Protein AF-A0A4Q6C643-F1 (afdb_monomer)

Mean predicted aligned error: 6.5 Å

Solvent-accessible surface area (backbone atoms only — not comparable to full-atom values): 5332 Å² total; per-residue (Å²): 132,83,90,78,69,50,71,67,56,54,50,51,52,55,60,70,71,44,42,69,67,18,48,52,30,50,52,48,29,52,51,48,46,53,53,54,50,50,49,55,52,41,53,49,27,57,72,74,72,44,62,45,74,64,55,69,73,36,76,89,68,67,61,71,91,74,58,50,74,66,55,50,51,50,53,50,49,48,50,52,52,34,50,51,36,47,53,52,21,68,70,50,102

Radius of gyration: 17.49 Å; Cα contacts (8 Å, |Δi|>4): 53; chains: 1; bounding box: 48×22×38 Å

Foldseek 3Di:
DDPPDDPVNVVVVVLVPADPLLNVLVVVLVVLLVPQVLVLQQVVCVVVVHDSVVVVVDPVNRPPVSDDPVSVVSVVVSVVVSVVSNVVSVVRD

Secondary structure (DSSP, 8-state):
--TT--HHHHHHHHHHTS-HHHHHHHHHHHHHHHHHHHHHHHHHHHHTT--HHHHHH-GGG--GGG--HHHHHHHHHHHHHHHHHHHHHHH--

Sequence (93 aa):
MDITRSPIQAFVELFAAMPNIQFWLVVLFLAFSAIAGNAVFALHYRRVGKPVVRSMLDLTSFPIAQFNRREWLLIGAVFAISMFIGVLAGKAG

pLDDT: mean 87.7, std 10.02, range [52.5, 97.69]

Structure (mmCIF, N/CA/C/O backbone):
data_AF-A0A4Q6C643-F1
#
_entry.id   AF-A0A4Q6C643-F1
#
loop_
_atom_site.group_PDB
_atom_site.id
_atom_site.type_symbol
_atom_site.label_atom_id
_atom_site.label_alt_id
_atom_site.label_comp_id
_atom_site.label_asym_id
_atom_site.label_entity_id
_atom_site.label_seq_id
_atom_site.pdbx_PDB_ins_code
_atom_site.Cartn_x
_atom_site.Cartn_y
_atom_site.Cartn_z
_atom_site.occupancy
_atom_site.B_iso_or_equiv
_atom_site.auth_seq_id
_atom_site.auth_comp_id
_atom_site.auth_asym_id
_atom_site.auth_atom_id
_atom_site.pdbx_PDB_model_num
ATOM 1 N N . MET A 1 1 ? 32.068 -2.190 -9.267 1.00 52.50 1 MET A N 1
ATOM 2 C CA . MET A 1 1 ? 30.828 -1.638 -8.683 1.00 52.50 1 MET A CA 1
ATOM 3 C C . MET A 1 1 ? 31.188 -0.247 -8.195 1.00 52.50 1 MET A C 1
ATOM 5 O O . MET A 1 1 ? 31.981 -0.153 -7.269 1.00 52.50 1 MET A O 1
ATOM 9 N N . ASP A 1 2 ? 30.754 0.803 -8.892 1.00 54.88 2 ASP A N 1
ATOM 10 C CA . ASP A 1 2 ? 31.073 2.189 -8.518 1.00 54.88 2 ASP A CA 1
ATOM 11 C C . ASP A 1 2 ? 30.305 2.568 -7.249 1.00 54.88 2 ASP A C 1
ATOM 13 O O . ASP A 1 2 ? 29.076 2.568 -7.240 1.00 54.88 2 ASP A O 1
ATOM 17 N N . ILE A 1 3 ? 31.030 2.860 -6.169 1.00 60.00 3 ILE A N 1
ATOM 18 C CA . ILE A 1 3 ? 30.473 3.109 -4.826 1.00 60.00 3 ILE A CA 1
ATOM 19 C C . ILE A 1 3 ? 30.112 4.598 -4.620 1.00 60.00 3 ILE A C 1
ATOM 21 O O . ILE A 1 3 ? 29.823 5.032 -3.511 1.00 60.00 3 ILE A O 1
ATOM 25 N N . THR A 1 4 ? 30.146 5.399 -5.688 1.00 67.19 4 THR A N 1
ATOM 26 C CA . THR A 1 4 ? 29.996 6.866 -5.675 1.00 67.19 4 THR A CA 1
ATOM 27 C C . THR A 1 4 ? 28.632 7.365 -6.154 1.00 67.19 4 THR A C 1
ATOM 29 O O . THR A 1 4 ? 28.377 8.568 -6.096 1.00 67.19 4 THR A O 1
ATOM 32 N N . ARG A 1 5 ? 27.732 6.488 -6.619 1.00 66.56 5 ARG A N 1
ATOM 33 C CA . ARG A 1 5 ? 26.402 6.918 -7.078 1.00 66.56 5 ARG A CA 1
ATOM 34 C C . ARG A 1 5 ? 25.533 7.310 -5.894 1.00 66.56 5 ARG A C 1
ATOM 36 O O . ARG A 1 5 ? 25.358 6.536 -4.953 1.00 66.56 5 ARG A O 1
ATOM 43 N N . SER A 1 6 ? 24.937 8.497 -5.966 1.00 86.56 6 SER A N 1
ATOM 44 C CA . SER A 1 6 ? 23.905 8.858 -4.999 1.00 86.56 6 SER A CA 1
ATOM 45 C C . SER A 1 6 ? 22.697 7.919 -5.168 1.00 86.56 6 SER A C 1
ATOM 47 O O . SER A 1 6 ? 22.370 7.549 -6.301 1.00 86.56 6 SER A O 1
ATOM 49 N N . PRO A 1 7 ? 21.990 7.545 -4.085 1.00 82.62 7 PRO A N 1
ATOM 50 C CA . PRO A 1 7 ? 20.806 6.689 -4.176 1.00 82.62 7 PRO A CA 1
ATOM 51 C C . PRO A 1 7 ? 19.770 7.229 -5.168 1.00 82.62 7 PRO A C 1
ATOM 53 O O . PRO A 1 7 ? 19.158 6.471 -5.910 1.00 82.62 7 PRO A O 1
ATOM 56 N N . ILE A 1 8 ? 19.633 8.557 -5.233 1.00 84.69 8 ILE A N 1
ATOM 57 C CA . ILE A 1 8 ? 18.729 9.252 -6.154 1.00 84.69 8 ILE A CA 1
ATOM 58 C C . ILE A 1 8 ? 19.116 8.982 -7.612 1.00 84.69 8 ILE A C 1
ATOM 60 O O . ILE A 1 8 ? 18.247 8.652 -8.413 1.00 84.69 8 ILE A O 1
ATOM 64 N N . GLN A 1 9 ? 20.402 9.071 -7.961 1.00 86.25 9 GLN A N 1
ATOM 65 C CA . GLN A 1 9 ? 20.869 8.776 -9.320 1.00 86.25 9 GLN A CA 1
ATOM 66 C C . GLN A 1 9 ? 20.609 7.317 -9.701 1.00 86.25 9 GLN A C 1
ATOM 68 O O . GLN A 1 9 ? 20.129 7.061 -10.800 1.00 86.25 9 GLN A O 1
ATOM 73 N N . ALA A 1 10 ? 20.828 6.376 -8.778 1.00 85.00 10 ALA A N 1
ATOM 74 C CA . ALA A 1 10 ? 20.518 4.967 -9.015 1.00 85.00 10 ALA A CA 1
ATOM 75 C C . ALA A 1 10 ? 19.016 4.734 -9.279 1.00 85.00 10 ALA A C 1
ATOM 77 O O . ALA A 1 10 ? 18.663 3.958 -10.165 1.00 85.00 10 ALA A O 1
ATOM 78 N N . PHE A 1 11 ? 18.124 5.436 -8.567 1.00 82.81 11 PHE A N 1
ATOM 79 C CA . PHE A 1 11 ? 16.684 5.385 -8.841 1.00 82.81 11 PHE A CA 1
ATOM 80 C C . PHE A 1 11 ? 16.327 5.992 -10.199 1.00 82.81 11 PHE A C 1
ATOM 82 O O . PHE A 1 11 ? 15.549 5.399 -10.942 1.00 82.81 11 PHE A O 1
ATOM 89 N N . VAL A 1 12 ? 16.890 7.153 -10.540 1.00 85.31 12 VAL A N 1
ATOM 90 C CA . VAL A 1 12 ? 16.621 7.813 -11.827 1.00 85.31 12 VAL A CA 1
ATOM 91 C C . VAL A 1 12 ? 17.053 6.923 -12.990 1.00 85.31 12 VAL A C 1
ATOM 93 O O . VAL A 1 12 ? 16.276 6.739 -13.920 1.00 85.31 12 VAL A O 1
ATOM 96 N N . GLU A 1 13 ? 18.242 6.323 -12.921 1.00 87.62 13 GLU A N 1
ATOM 97 C CA . GLU A 1 13 ? 18.731 5.383 -13.938 1.00 87.62 13 GLU A CA 1
ATOM 98 C C . GLU A 1 13 ? 17.830 4.145 -14.052 1.00 87.62 13 GLU A C 1
ATOM 100 O O . GLU A 1 13 ? 17.486 3.738 -15.160 1.00 87.62 13 GLU A O 1
ATOM 105 N N . LEU A 1 14 ? 17.392 3.584 -12.918 1.00 84.69 14 LEU A N 1
ATOM 106 C CA . LEU A 1 14 ? 16.484 2.435 -12.880 1.00 84.69 14 LEU A CA 1
ATOM 107 C C . LEU A 1 14 ? 15.143 2.737 -13.567 1.00 84.69 14 LEU A C 1
ATOM 109 O O . LEU A 1 14 ? 14.653 1.918 -14.341 1.00 84.69 14 LEU A O 1
ATOM 113 N N . PHE A 1 15 ? 14.549 3.902 -13.302 1.00 84.81 15 PHE A N 1
ATOM 114 C CA . PHE A 1 15 ? 13.283 4.295 -13.924 1.00 84.81 15 PHE A CA 1
ATOM 115 C C . PHE A 1 15 ? 13.448 4.739 -15.381 1.00 84.81 15 PHE A C 1
ATOM 117 O O . PHE A 1 15 ? 12.559 4.482 -16.186 1.00 84.81 15 PHE A O 1
ATOM 124 N N . ALA A 1 16 ? 14.573 5.361 -15.739 1.00 85.06 16 ALA A N 1
ATOM 125 C CA . ALA A 1 16 ? 14.858 5.770 -17.113 1.00 85.06 16 ALA A CA 1
ATOM 126 C C . ALA A 1 16 ? 15.118 4.575 -18.044 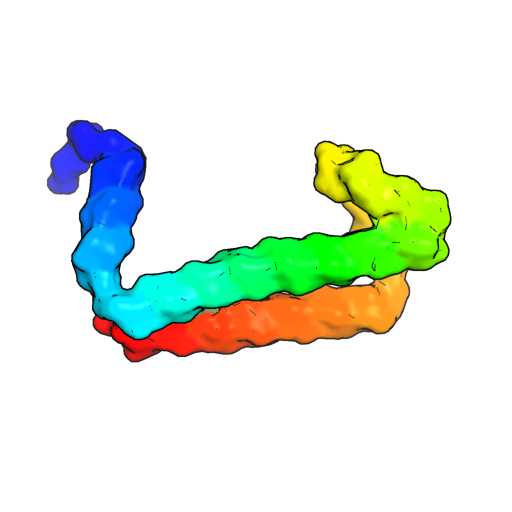1.00 85.06 16 ALA A C 1
ATOM 128 O O . ALA A 1 16 ? 14.834 4.654 -19.236 1.00 85.06 16 ALA A O 1
ATOM 129 N N . ALA A 1 17 ? 15.647 3.473 -17.507 1.00 86.94 17 ALA A N 1
ATOM 130 C CA . ALA A 1 17 ? 15.901 2.247 -18.256 1.00 86.94 17 ALA A CA 1
ATOM 131 C C . ALA A 1 17 ? 14.683 1.306 -18.343 1.00 86.94 17 ALA A C 1
ATOM 133 O O . ALA A 1 17 ? 14.733 0.325 -19.085 1.00 86.94 17 ALA A O 1
ATOM 134 N N . MET A 1 18 ? 13.598 1.567 -17.600 1.00 90.44 18 MET A N 1
ATOM 135 C CA . MET A 1 18 ? 12.406 0.713 -17.619 1.00 90.44 18 MET A CA 1
ATOM 136 C C . MET A 1 18 ? 11.599 0.879 -18.914 1.00 90.44 18 MET A C 1
ATOM 138 O O . MET A 1 18 ? 11.324 2.007 -19.330 1.00 90.44 18 MET A O 1
ATOM 142 N N . PRO A 1 19 ? 11.094 -0.220 -19.505 1.00 93.56 19 PRO A N 1
ATOM 143 C CA . PRO A 1 19 ? 10.045 -0.152 -20.511 1.00 93.56 19 PRO A CA 1
ATOM 144 C C . PRO A 1 19 ? 8.819 0.609 -19.998 1.00 93.56 19 PRO A C 1
ATOM 146 O O . PRO A 1 19 ? 8.387 0.434 -18.856 1.00 93.56 19 PRO A O 1
ATOM 149 N N . ASN A 1 20 ? 8.197 1.405 -20.873 1.00 92.38 20 ASN A N 1
ATOM 150 C CA . ASN A 1 20 ? 7.057 2.258 -20.515 1.00 92.38 20 ASN A CA 1
ATOM 151 C C . ASN A 1 20 ? 5.926 1.490 -19.809 1.00 92.38 20 ASN A C 1
ATOM 153 O O . ASN A 1 20 ? 5.339 1.989 -18.853 1.00 92.38 20 ASN A O 1
ATOM 157 N N . ILE A 1 21 ? 5.617 0.269 -20.260 1.00 94.19 21 ILE A N 1
ATOM 158 C CA . ILE A 1 21 ? 4.554 -0.553 -19.664 1.00 94.19 21 ILE A CA 1
ATOM 159 C C . ILE A 1 21 ? 4.929 -0.975 -18.237 1.00 94.19 21 ILE A C 1
ATOM 161 O O . ILE A 1 21 ? 4.099 -0.860 -17.337 1.00 94.19 21 ILE A O 1
ATOM 165 N N . GLN A 1 22 ? 6.176 -1.402 -18.009 1.00 94.38 22 GLN A N 1
ATOM 166 C CA . GLN A 1 22 ? 6.670 -1.734 -16.672 1.00 94.38 22 GLN A CA 1
ATOM 167 C C . GLN A 1 22 ? 6.594 -0.517 -15.744 1.00 94.38 22 GLN A C 1
ATOM 169 O O . GLN A 1 22 ? 6.071 -0.635 -14.636 1.00 94.38 22 GLN A O 1
ATOM 174 N N . PHE A 1 23 ? 7.030 0.657 -16.212 1.00 93.25 23 PHE A N 1
ATOM 175 C CA . PHE A 1 23 ? 6.947 1.905 -15.451 1.00 93.25 23 PHE A CA 1
ATOM 176 C C . PHE A 1 23 ? 5.511 2.202 -14.997 1.00 93.25 23 PHE A C 1
ATOM 178 O O . PHE A 1 23 ? 5.256 2.383 -13.805 1.00 93.25 23 PHE A O 1
ATOM 185 N N . TRP A 1 24 ? 4.549 2.191 -15.925 1.00 94.88 24 TRP A N 1
ATOM 186 C CA . TRP A 1 24 ? 3.150 2.475 -15.598 1.00 94.88 24 TRP A CA 1
ATOM 187 C C . TRP A 1 24 ? 2.532 1.434 -14.664 1.00 94.88 24 TRP A C 1
ATOM 189 O O . TRP A 1 24 ? 1.744 1.798 -13.792 1.00 94.88 24 TRP A O 1
ATOM 199 N N . LEU A 1 25 ? 2.907 0.159 -14.791 1.00 95.94 25 LEU A N 1
ATOM 200 C CA . LEU A 1 25 ? 2.453 -0.890 -13.879 1.00 95.94 25 LEU A CA 1
ATOM 201 C C . LEU A 1 25 ? 3.036 -0.724 -12.471 1.00 95.94 25 LEU A C 1
ATOM 203 O O . LEU A 1 25 ? 2.317 -0.936 -11.498 1.00 95.94 25 LEU A O 1
ATOM 207 N N . VAL A 1 26 ? 4.291 -0.285 -12.338 1.00 93.81 26 VAL A N 1
ATOM 208 C CA . VAL A 1 26 ? 4.884 0.060 -11.035 1.00 93.81 26 VAL A CA 1
ATOM 209 C C . VAL A 1 26 ? 4.166 1.261 -10.415 1.00 93.81 26 VAL A C 1
ATOM 211 O O . VAL A 1 26 ? 3.796 1.214 -9.242 1.00 93.81 26 VAL A O 1
ATOM 214 N N . VAL A 1 27 ? 3.900 2.313 -11.195 1.00 94.50 27 VAL A N 1
ATOM 215 C CA . VAL A 1 27 ? 3.126 3.475 -10.725 1.00 94.50 27 VAL A CA 1
ATOM 216 C C . VAL A 1 27 ? 1.729 3.047 -10.273 1.00 94.50 27 VAL A C 1
ATOM 218 O O . VAL A 1 27 ? 1.288 3.433 -9.190 1.00 94.50 27 VAL A O 1
ATOM 221 N N . LEU A 1 28 ? 1.050 2.205 -11.056 1.00 96.19 28 LEU A N 1
ATOM 222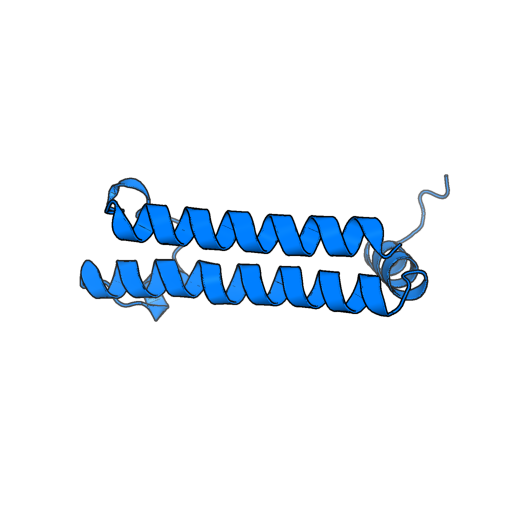 C CA . LEU A 1 28 ? -0.268 1.675 -10.719 1.00 96.19 28 LEU A CA 1
ATOM 223 C C . LEU A 1 28 ? -0.229 0.820 -9.448 1.00 96.19 28 LEU A C 1
ATOM 225 O O . LEU A 1 28 ? -1.096 0.972 -8.592 1.00 96.19 28 LEU A O 1
ATOM 229 N N . PHE A 1 29 ? 0.779 -0.040 -9.297 1.00 95.94 29 PHE A N 1
ATOM 230 C CA . PHE A 1 29 ? 0.991 -0.846 -8.096 1.00 95.94 29 PHE A CA 1
ATOM 231 C C . PHE A 1 29 ? 1.117 0.031 -6.848 1.00 95.94 29 PHE A C 1
ATOM 233 O O . PHE A 1 29 ? 0.434 -0.215 -5.849 1.00 95.94 29 PHE A O 1
ATOM 240 N N . LEU A 1 30 ? 1.956 1.069 -6.906 1.00 94.75 30 LEU A N 1
ATOM 241 C CA . LEU A 1 30 ? 2.180 1.986 -5.790 1.00 94.75 30 LEU A CA 1
ATOM 242 C C . LEU A 1 30 ? 0.913 2.783 -5.463 1.00 94.75 30 LEU A C 1
ATOM 244 O O . LEU A 1 30 ? 0.494 2.825 -4.305 1.00 94.75 30 LEU A O 1
ATOM 248 N N . ALA A 1 31 ? 0.273 3.363 -6.481 1.00 95.75 31 ALA A N 1
ATOM 249 C CA . ALA A 1 31 ? -0.945 4.148 -6.317 1.00 95.75 31 ALA A CA 1
ATOM 250 C C . ALA A 1 31 ? -2.088 3.301 -5.743 1.00 95.75 31 ALA A C 1
ATOM 252 O O . ALA A 1 31 ? -2.719 3.698 -4.764 1.00 95.75 31 ALA A O 1
ATOM 253 N N . PHE A 1 32 ? -2.324 2.111 -6.300 1.00 96.06 32 PHE A N 1
ATOM 254 C CA . PHE A 1 32 ? -3.363 1.205 -5.822 1.00 96.06 32 PHE A CA 1
ATOM 255 C C . PHE A 1 32 ? -3.096 0.762 -4.382 1.00 96.06 32 PHE A C 1
ATOM 257 O O . PHE A 1 32 ? -3.985 0.876 -3.541 1.00 96.06 32 PHE A O 1
ATOM 264 N N . SER A 1 33 ? -1.873 0.320 -4.072 1.00 93.19 33 SER A N 1
ATOM 265 C CA . SER A 1 33 ? -1.523 -0.155 -2.727 1.00 93.19 33 SER A CA 1
ATOM 266 C C . SER A 1 33 ? -1.697 0.943 -1.677 1.00 93.19 33 SER A C 1
ATOM 268 O O . SER A 1 33 ? -2.279 0.698 -0.620 1.00 93.19 33 SER A O 1
ATOM 270 N N . ALA A 1 34 ? -1.261 2.169 -1.983 1.00 92.88 34 ALA A N 1
ATOM 271 C CA . ALA A 1 34 ? -1.406 3.306 -1.082 1.00 92.88 34 ALA A CA 1
ATOM 272 C C . ALA A 1 34 ? -2.875 3.722 -0.910 1.00 92.88 34 ALA A C 1
ATOM 274 O O . ALA A 1 34 ? -3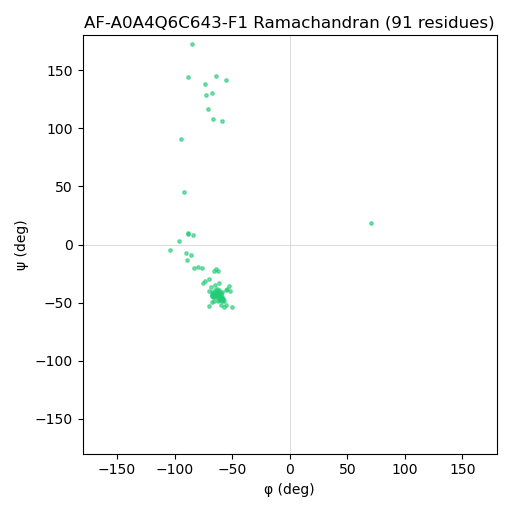.346 3.869 0.216 1.00 92.88 34 ALA A O 1
ATOM 275 N N . ILE A 1 35 ? -3.621 3.901 -2.004 1.00 94.19 35 ILE A N 1
ATOM 276 C CA . ILE A 1 35 ? -5.006 4.390 -1.953 1.00 94.19 35 ILE A CA 1
ATOM 277 C C . ILE A 1 35 ? -5.926 3.331 -1.345 1.00 94.19 35 ILE A C 1
ATOM 279 O O . ILE A 1 35 ? -6.648 3.616 -0.389 1.00 94.19 35 ILE A O 1
ATOM 283 N N . ALA A 1 36 ? -5.899 2.106 -1.871 1.00 93.44 36 ALA A N 1
ATOM 284 C CA . ALA A 1 36 ? -6.795 1.044 -1.434 1.00 93.44 36 ALA A CA 1
ATOM 285 C C . ALA A 1 36 ? -6.447 0.563 -0.020 1.00 93.44 36 ALA A C 1
ATOM 287 O O . ALA A 1 36 ? -7.353 0.383 0.792 1.00 93.44 36 ALA A O 1
ATOM 288 N N . GLY A 1 37 ? -5.156 0.444 0.313 1.00 90.38 37 GLY A N 1
ATOM 289 C CA . GLY A 1 37 ? -4.713 0.136 1.673 1.00 90.38 37 GLY A CA 1
ATOM 290 C C . GLY A 1 37 ? -5.241 1.160 2.677 1.00 90.38 37 GLY A C 1
ATOM 291 O O . GLY A 1 37 ? -5.960 0.798 3.612 1.00 90.38 37 GLY A O 1
ATOM 292 N N . ASN A 1 38 ? -4.990 2.452 2.434 1.00 91.38 38 ASN A N 1
ATOM 293 C CA . ASN A 1 38 ? -5.490 3.530 3.292 1.00 91.38 38 ASN A CA 1
ATOM 294 C C . ASN A 1 38 ? -7.022 3.582 3.348 1.00 91.38 38 ASN A C 1
ATOM 296 O O . ASN A 1 38 ? -7.579 3.887 4.402 1.00 91.38 38 ASN A O 1
ATOM 300 N N . ALA A 1 39 ? -7.726 3.242 2.266 1.00 92.06 39 ALA A N 1
ATOM 301 C CA . ALA A 1 39 ? -9.185 3.177 2.266 1.00 92.06 39 ALA A CA 1
ATOM 302 C C . ALA A 1 39 ? -9.720 2.112 3.237 1.00 92.06 39 ALA A C 1
ATOM 304 O O . ALA A 1 39 ? -10.690 2.376 3.951 1.00 92.06 39 ALA A O 1
ATOM 305 N N . VAL A 1 40 ? -9.080 0.940 3.332 1.00 93.06 40 VAL A N 1
ATOM 306 C CA . VAL A 1 40 ? -9.483 -0.092 4.304 1.00 93.06 40 VAL A CA 1
ATOM 307 C C . VAL A 1 40 ? -9.282 0.400 5.740 1.00 93.06 40 VAL A C 1
ATOM 309 O O . VAL A 1 40 ? -10.182 0.245 6.568 1.00 93.06 40 VAL A O 1
ATOM 312 N N . PHE A 1 41 ? -8.169 1.080 6.028 1.00 89.56 41 PHE A N 1
ATOM 313 C CA . PHE A 1 41 ? -7.945 1.699 7.341 1.00 89.56 41 PHE A CA 1
ATOM 314 C C . PHE A 1 41 ? -8.944 2.823 7.636 1.00 89.56 41 PHE A C 1
ATOM 316 O O . PHE A 1 41 ? -9.456 2.912 8.751 1.00 89.56 41 PHE A O 1
ATOM 323 N N . ALA A 1 42 ? -9.292 3.644 6.642 1.00 90.00 42 ALA A N 1
ATOM 324 C CA . ALA A 1 42 ? -10.318 4.674 6.785 1.00 90.00 42 ALA A CA 1
ATOM 325 C C . ALA A 1 42 ? -11.668 4.070 7.181 1.00 90.00 42 ALA A C 1
ATOM 327 O O . ALA A 1 42 ? -12.328 4.561 8.097 1.00 90.00 42 ALA A O 1
ATOM 328 N N . LEU A 1 43 ? -12.073 2.995 6.500 1.00 92.00 43 LEU A N 1
ATOM 329 C CA . LEU A 1 43 ? -13.309 2.274 6.796 1.00 92.00 43 LEU A CA 1
ATOM 330 C C . LEU A 1 43 ? -13.291 1.704 8.213 1.00 92.00 43 LEU A C 1
ATOM 332 O O . LEU A 1 43 ? -14.274 1.859 8.940 1.00 92.00 43 LEU A O 1
ATOM 336 N N . HIS A 1 44 ? -12.165 1.119 8.620 1.00 91.44 44 HIS A N 1
ATOM 337 C CA . HIS A 1 44 ? -11.989 0.616 9.972 1.00 91.44 44 HIS A CA 1
ATOM 338 C C . HIS A 1 44 ? -12.144 1.735 11.011 1.00 91.44 44 HIS A C 1
ATOM 340 O O . HIS A 1 44 ? -12.974 1.621 11.912 1.00 91.44 44 HIS A O 1
ATOM 346 N N . TYR A 1 45 ? -11.416 2.848 10.863 1.00 89.94 45 TYR A N 1
ATOM 347 C CA . TYR A 1 45 ? -11.494 3.977 11.794 1.00 89.94 45 TYR A CA 1
ATOM 348 C C . TYR A 1 45 ? -12.905 4.553 11.896 1.00 89.94 45 TYR A C 1
ATOM 350 O O . TYR A 1 45 ? -13.379 4.797 13.006 1.00 89.94 45 TYR A O 1
ATOM 358 N N . ARG A 1 46 ? -13.615 4.678 10.768 1.00 89.44 46 ARG A N 1
ATOM 359 C CA . ARG A 1 46 ? -15.027 5.090 10.762 1.00 89.44 46 ARG A CA 1
ATOM 360 C C . ARG A 1 46 ? -15.904 4.126 11.552 1.00 89.44 46 ARG A C 1
ATOM 362 O O . ARG A 1 46 ? -16.764 4.580 12.298 1.00 89.44 46 ARG A O 1
ATOM 369 N N . ARG A 1 47 ? -15.688 2.815 11.416 1.00 91.25 47 ARG A N 1
ATOM 370 C CA . ARG A 1 47 ? -16.462 1.801 12.142 1.00 91.25 47 ARG A CA 1
ATOM 371 C C . ARG A 1 47 ? -16.210 1.851 13.648 1.00 91.25 47 ARG A C 1
ATOM 373 O O . ARG A 1 47 ? -17.159 1.719 14.411 1.00 91.25 47 ARG A O 1
ATOM 380 N N . VAL A 1 48 ? -14.961 2.022 14.080 1.00 88.88 48 VAL A N 1
ATOM 381 C CA . VAL A 1 48 ? -14.608 2.076 15.513 1.00 88.88 48 VAL A CA 1
ATOM 382 C C . VAL A 1 48 ? -14.787 3.470 16.132 1.00 88.88 48 VAL A C 1
ATOM 384 O O . VAL A 1 48 ? -14.378 3.691 17.267 1.00 88.88 48 VAL A O 1
ATOM 387 N N . GLY A 1 49 ? -15.380 4.420 15.399 1.00 85.94 49 GLY A N 1
ATOM 388 C CA . GLY A 1 49 ? -15.657 5.775 15.886 1.00 85.94 49 GLY A CA 1
ATOM 389 C C . GLY A 1 49 ? -14.414 6.651 16.070 1.00 85.94 49 GLY A C 1
ATOM 390 O O . GLY A 1 49 ? -14.471 7.651 16.781 1.00 85.94 49 GLY A O 1
ATOM 391 N N . LYS A 1 50 ? -13.282 6.295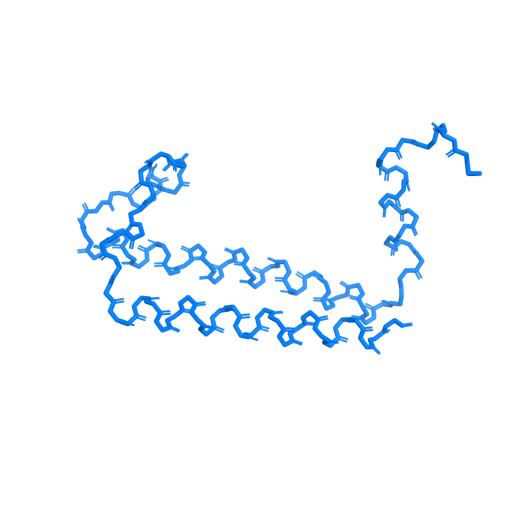 15.449 1.00 84.81 50 LYS A N 1
ATOM 392 C CA . LYS A 1 50 ? -12.036 7.065 15.528 1.00 84.81 50 LYS A CA 1
ATOM 393 C C . LYS A 1 50 ? -11.969 8.140 14.432 1.00 84.81 50 LYS A C 1
ATOM 395 O O . LYS A 1 50 ? -12.402 7.902 13.300 1.00 84.81 50 LYS A O 1
ATOM 400 N N . PRO A 1 51 ? -11.385 9.316 14.723 1.00 85.06 51 PRO A N 1
ATOM 401 C CA . PRO A 1 51 ? -11.184 10.365 13.729 1.00 85.06 51 PRO A CA 1
ATOM 402 C C . PRO A 1 51 ? -10.167 9.924 12.664 1.00 85.06 51 PRO A C 1
ATOM 404 O O . PRO A 1 51 ? -8.968 9.879 12.924 1.00 85.06 51 PRO A O 1
ATOM 407 N N . VAL A 1 52 ? -10.651 9.649 11.448 1.00 82.75 52 VAL A N 1
ATOM 408 C CA . VAL A 1 52 ? -9.875 9.057 10.338 1.00 82.75 52 VAL A CA 1
ATOM 409 C C . VAL A 1 52 ? -8.553 9.781 10.080 1.00 82.75 52 VAL A C 1
ATOM 411 O O . VAL A 1 52 ? -7.504 9.149 10.091 1.00 82.75 52 VAL A O 1
ATOM 414 N N . VAL A 1 53 ? -8.592 11.102 9.881 1.00 81.25 53 VAL A N 1
ATOM 415 C CA . VAL A 1 53 ? -7.405 11.890 9.504 1.00 81.25 53 VAL A CA 1
ATOM 416 C C . VAL A 1 53 ? -6.336 11.839 10.595 1.00 81.25 53 VAL A C 1
ATOM 418 O O . VAL A 1 53 ? -5.167 11.606 10.308 1.00 81.25 53 VAL A O 1
ATOM 421 N N . ARG A 1 54 ? -6.735 11.990 11.864 1.00 81.00 54 ARG A N 1
ATOM 422 C CA . ARG A 1 54 ? -5.805 11.943 12.999 1.00 81.00 54 ARG A CA 1
ATOM 423 C C . ARG A 1 54 ? -5.222 10.542 13.185 1.00 81.00 54 ARG A C 1
ATOM 425 O O . ARG A 1 54 ? -4.033 10.412 13.437 1.00 81.00 54 ARG A O 1
ATOM 432 N N . SER A 1 55 ? -6.040 9.504 13.027 1.00 79.19 55 SER A N 1
ATOM 433 C CA . SER A 1 55 ? -5.611 8.113 13.194 1.00 79.19 55 SER A CA 1
ATOM 434 C C . SER A 1 55 ? -4.784 7.570 12.023 1.00 79.19 55 SER A C 1
ATOM 436 O O . SER A 1 55 ? -4.046 6.610 12.201 1.00 79.19 55 SER A O 1
ATOM 438 N N . MET A 1 56 ? -4.863 8.172 10.834 1.00 77.75 56 MET A N 1
ATOM 439 C CA . MET A 1 56 ? -3.962 7.843 9.721 1.00 77.75 56 MET A CA 1
ATOM 440 C C . MET A 1 56 ? -2.542 8.379 9.924 1.00 77.75 56 MET A C 1
ATOM 442 O O . MET A 1 56 ? -1.592 7.760 9.458 1.00 77.75 56 MET A O 1
ATOM 446 N N . LEU A 1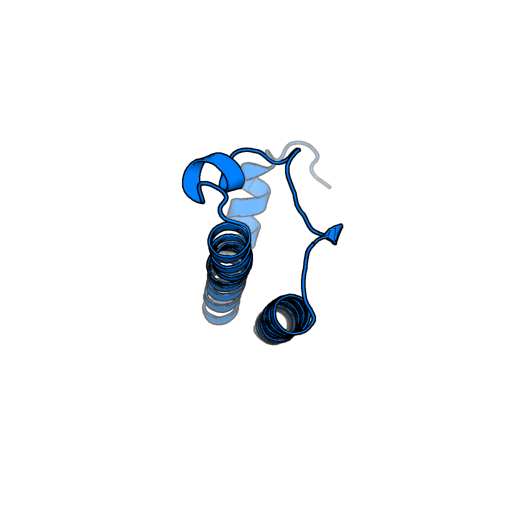 57 ? -2.396 9.513 10.615 1.00 81.62 57 LEU A N 1
ATOM 447 C CA . LEU A 1 57 ? -1.089 10.109 10.916 1.00 81.62 57 LEU A CA 1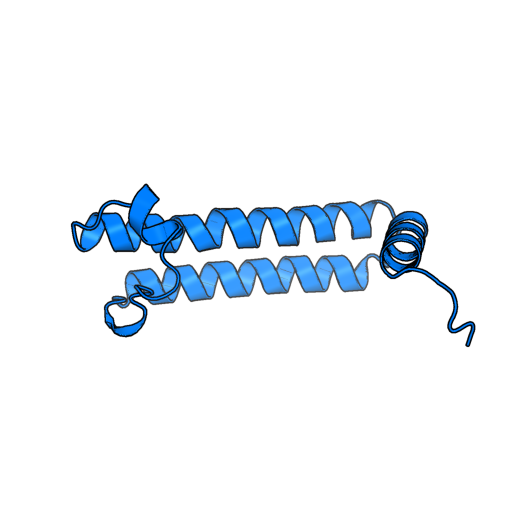
ATOM 448 C C . LEU A 1 57 ? -0.424 9.482 12.151 1.00 81.62 57 LEU A C 1
ATOM 450 O O . LEU A 1 57 ? 0.790 9.579 12.315 1.00 81.62 57 LEU A O 1
ATOM 454 N N . ASP A 1 58 ? -1.206 8.834 13.014 1.00 78.06 58 ASP A N 1
ATOM 455 C CA . ASP A 1 58 ? -0.719 8.178 14.224 1.00 78.06 58 ASP A CA 1
ATOM 456 C C . ASP A 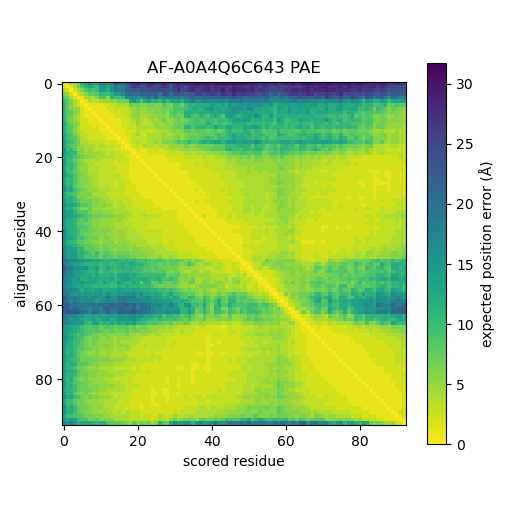1 58 ? -0.443 6.684 13.987 1.00 78.06 58 ASP A C 1
ATOM 458 O O . ASP A 1 58 ? -1.305 5.819 14.188 1.00 78.06 58 ASP A O 1
ATOM 462 N N . LEU A 1 59 ? 0.801 6.390 13.598 1.00 67.00 59 LEU A N 1
ATOM 463 C CA . LEU A 1 59 ? 1.323 5.037 13.365 1.00 67.00 59 LEU A CA 1
ATOM 464 C C . LEU A 1 59 ? 1.311 4.147 14.620 1.00 67.00 59 LEU A C 1
ATOM 466 O O . LEU A 1 59 ? 1.301 2.926 14.492 1.00 67.00 59 LEU A O 1
ATOM 470 N N . THR A 1 60 ? 1.292 4.724 15.826 1.00 70.25 60 THR A N 1
ATOM 471 C CA . THR A 1 60 ? 1.277 3.947 17.080 1.00 70.25 60 THR A CA 1
ATOM 472 C C . THR A 1 60 ? -0.111 3.420 17.428 1.00 70.25 60 THR A C 1
ATOM 474 O O . THR A 1 60 ? -0.252 2.451 18.171 1.00 70.25 60 THR A O 1
ATOM 477 N N . SER A 1 61 ? -1.151 4.013 16.840 1.00 63.69 61 SER A N 1
ATOM 478 C CA . SER A 1 61 ? -2.547 3.662 17.096 1.00 63.69 61 SER A CA 1
ATOM 479 C C . SER A 1 61 ? -3.092 2.538 16.202 1.00 63.69 61 SER A C 1
ATOM 481 O O . SER A 1 61 ? -4.302 2.279 16.221 1.00 63.69 61 SER A O 1
ATOM 483 N N . PHE A 1 62 ? -2.212 1.880 15.433 1.00 67.31 62 PHE A N 1
ATOM 484 C CA . PHE A 1 62 ? -2.552 0.963 14.345 1.00 67.31 62 PHE A CA 1
ATOM 485 C C . PHE A 1 62 ? -3.413 -0.220 14.839 1.00 67.31 62 PHE A C 1
ATOM 487 O O . PHE A 1 62 ? -2.919 -1.131 15.509 1.00 67.31 62 PHE A O 1
ATOM 494 N N . PRO A 1 63 ? -4.724 -0.246 14.541 1.00 69.56 63 PRO A N 1
ATOM 495 C CA . PRO A 1 63 ? -5.675 -1.076 15.277 1.00 69.56 63 PRO A CA 1
ATOM 496 C C . PRO A 1 63 ? -5.861 -2.462 14.643 1.00 69.56 63 PRO A C 1
ATOM 498 O O . PRO A 1 63 ? -6.988 -2.935 14.521 1.00 69.56 63 PRO A O 1
ATOM 501 N N . ILE A 1 64 ? -4.776 -3.137 14.245 1.00 78.44 64 ILE A N 1
ATOM 502 C CA . ILE A 1 64 ? -4.843 -4.441 13.547 1.00 78.44 64 ILE A CA 1
ATOM 503 C C . ILE A 1 64 ? -5.659 -5.462 14.351 1.00 78.44 64 ILE A C 1
ATOM 505 O O . ILE A 1 64 ? -6.462 -6.207 13.795 1.00 78.44 64 ILE A O 1
ATOM 509 N N . ALA A 1 65 ? -5.517 -5.449 15.677 1.00 80.06 65 ALA A N 1
ATOM 510 C CA . ALA A 1 65 ? -6.220 -6.365 16.571 1.00 80.06 65 ALA A CA 1
ATOM 511 C C . ALA A 1 65 ? -7.752 -6.203 16.558 1.00 80.06 65 ALA A C 1
ATOM 513 O O . ALA A 1 65 ? -8.467 -7.122 16.943 1.00 80.06 65 ALA A O 1
ATOM 514 N N . GLN A 1 66 ? -8.273 -5.050 16.126 1.00 86.88 66 GLN A N 1
ATOM 515 C CA . GLN A 1 66 ? -9.712 -4.775 16.104 1.00 86.88 66 GLN A CA 1
ATOM 516 C C . GLN A 1 66 ? -10.350 -5.046 14.737 1.00 86.88 66 GLN A C 1
ATOM 518 O O . GLN A 1 66 ? -11.542 -4.768 14.564 1.00 86.88 66 GLN A O 1
ATOM 523 N N . PHE A 1 67 ? -9.587 -5.549 13.760 1.00 92.75 67 PHE A N 1
ATOM 524 C CA . PHE A 1 67 ? -10.099 -5.818 12.422 1.00 92.75 67 PHE A CA 1
ATOM 525 C C . PHE A 1 67 ? -11.113 -6.962 12.438 1.00 92.75 67 PHE A C 1
ATOM 527 O O . PHE A 1 67 ? -10.856 -8.043 12.970 1.00 92.75 67 PHE A O 1
ATOM 534 N N . ASN A 1 68 ? -12.271 -6.741 11.818 1.00 93.62 68 ASN A N 1
ATOM 535 C CA . ASN A 1 68 ? -13.262 -7.796 11.622 1.00 93.62 68 ASN A CA 1
ATOM 536 C C . ASN A 1 68 ? -12.961 -8.625 10.356 1.00 93.62 68 ASN A C 1
ATOM 538 O O . ASN A 1 68 ? -12.106 -8.278 9.541 1.00 93.62 68 ASN A O 1
ATOM 542 N N . ARG A 1 69 ? -13.711 -9.717 10.147 1.00 95.19 69 ARG A N 1
ATOM 543 C CA . ARG A 1 69 ? -13.532 -10.605 8.983 1.00 95.19 69 ARG A CA 1
ATOM 544 C C . ARG A 1 69 ? -13.614 -9.870 7.639 1.00 95.19 69 ARG A C 1
ATOM 546 O O . ARG A 1 69 ? -12.857 -10.192 6.732 1.00 95.19 69 ARG A O 1
ATOM 553 N N . ARG A 1 70 ? -14.517 -8.895 7.495 1.00 95.31 70 ARG A N 1
ATOM 554 C CA . ARG A 1 70 ? -14.679 -8.128 6.248 1.00 95.31 70 ARG A CA 1
ATOM 555 C C . ARG A 1 70 ? -13.457 -7.256 5.974 1.00 95.31 70 ARG A C 1
ATOM 557 O O . ARG A 1 70 ? -12.992 -7.214 4.844 1.00 95.31 70 ARG A O 1
ATOM 564 N N . GLU A 1 71 ? -12.939 -6.580 6.992 1.00 94.06 71 GLU A N 1
ATOM 565 C CA . GLU A 1 71 ? -11.749 -5.731 6.887 1.00 94.06 71 GLU A CA 1
ATOM 566 C C . GLU A 1 71 ? -10.519 -6.570 6.519 1.00 94.06 71 GLU A C 1
ATOM 568 O O . GLU A 1 71 ? -9.778 -6.199 5.613 1.00 94.06 71 GLU A O 1
ATOM 573 N N . TRP A 1 72 ? -10.370 -7.760 7.110 1.00 95.12 72 TRP A N 1
ATOM 574 C CA . TRP A 1 72 ? -9.330 -8.717 6.723 1.00 95.12 72 TRP A CA 1
ATOM 575 C C . TRP A 1 72 ? -9.453 -9.205 5.280 1.00 95.12 72 TRP A C 1
ATOM 577 O O . TRP A 1 72 ? -8.450 -9.266 4.572 1.00 95.12 72 TRP A O 1
ATOM 587 N N . LEU A 1 73 ? -10.668 -9.510 4.815 1.00 97.25 73 LEU A N 1
ATOM 588 C CA . LEU A 1 73 ? -10.898 -9.880 3.415 1.00 97.25 73 LEU A CA 1
ATOM 589 C C . LEU A 1 73 ? -10.548 -8.735 2.460 1.00 97.25 73 LEU A C 1
ATOM 591 O O . LEU A 1 73 ? -9.984 -8.988 1.400 1.00 97.25 73 LEU A O 1
ATOM 595 N N . LEU A 1 74 ? -10.839 -7.485 2.832 1.00 96.25 74 LEU A N 1
ATOM 596 C CA . LEU A 1 74 ? -10.469 -6.319 2.031 1.00 96.25 74 LEU A CA 1
ATOM 597 C C . LEU A 1 74 ? -8.951 -6.121 1.984 1.00 96.25 74 LEU 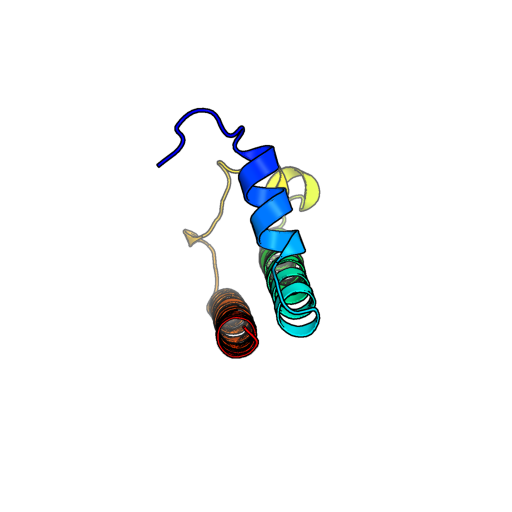A C 1
ATOM 599 O O . LEU A 1 74 ? -8.422 -5.912 0.899 1.00 96.25 74 LEU A O 1
ATOM 603 N N . ILE A 1 75 ? -8.241 -6.251 3.111 1.00 94.50 75 ILE A N 1
ATOM 604 C CA . ILE A 1 75 ? -6.767 -6.241 3.119 1.00 94.50 75 ILE A CA 1
ATOM 605 C C . ILE A 1 75 ? -6.216 -7.361 2.231 1.00 94.50 75 ILE A C 1
ATOM 607 O O . ILE A 1 75 ? -5.336 -7.112 1.411 1.00 94.50 75 ILE A O 1
ATOM 611 N N . GLY A 1 76 ? -6.762 -8.575 2.344 1.00 96.12 76 GLY A N 1
ATOM 612 C CA . GLY A 1 76 ? -6.367 -9.709 1.509 1.00 96.12 76 GLY A CA 1
ATOM 613 C C . GLY A 1 76 ? -6.607 -9.459 0.018 1.00 96.12 76 GLY A C 1
ATOM 614 O O . GLY A 1 76 ? -5.743 -9.762 -0.799 1.00 96.12 76 GLY A O 1
ATOM 615 N N . ALA A 1 77 ? -7.740 -8.852 -0.343 1.00 97.25 77 ALA A N 1
ATOM 616 C CA . ALA A 1 77 ? -8.051 -8.487 -1.722 1.00 97.25 77 ALA A CA 1
ATOM 617 C C . ALA A 1 77 ? -7.105 -7.404 -2.258 1.00 97.25 77 ALA A C 1
ATOM 619 O O . ALA A 1 77 ? -6.595 -7.541 -3.368 1.00 97.25 77 ALA A O 1
ATOM 620 N N . VAL A 1 78 ? -6.823 -6.364 -1.463 1.00 96.38 78 VAL A N 1
ATOM 621 C CA . VAL A 1 78 ? -5.839 -5.330 -1.818 1.00 96.38 78 VAL A CA 1
ATOM 622 C C . VAL A 1 78 ? -4.475 -5.971 -2.044 1.00 96.38 78 VAL A C 1
ATOM 624 O O . VAL A 1 78 ? -3.879 -5.762 -3.093 1.00 96.38 78 VAL A O 1
ATOM 627 N N . PHE A 1 79 ? -4.019 -6.822 -1.124 1.00 96.19 79 PHE A N 1
ATOM 628 C CA . PHE A 1 79 ? -2.753 -7.535 -1.264 1.00 96.19 79 PHE A CA 1
ATOM 629 C C . PHE A 1 79 ? -2.704 -8.399 -2.532 1.00 96.19 79 PHE A C 1
ATOM 631 O O . PHE A 1 79 ? -1.737 -8.321 -3.286 1.00 96.19 79 PHE A O 1
ATOM 638 N N . ALA A 1 80 ? -3.748 -9.185 -2.805 1.00 97.69 80 ALA A N 1
ATOM 639 C CA . ALA A 1 80 ? -3.805 -10.052 -3.980 1.00 97.69 80 ALA A CA 1
ATOM 640 C C . ALA A 1 80 ? -3.767 -9.256 -5.295 1.00 97.69 80 ALA A C 1
ATOM 642 O O . ALA A 1 80 ? -3.035 -9.623 -6.214 1.00 97.69 80 ALA A O 1
ATOM 643 N N . ILE A 1 81 ? -4.509 -8.148 -5.378 1.00 97.62 81 ILE A N 1
ATOM 644 C CA . ILE A 1 81 ? -4.515 -7.274 -6.558 1.00 97.62 81 ILE A CA 1
ATOM 645 C C . ILE A 1 81 ? -3.159 -6.575 -6.713 1.00 97.62 81 ILE A C 1
ATOM 647 O O . ILE A 1 81 ? -2.607 -6.561 -7.811 1.00 97.62 81 ILE A O 1
ATOM 651 N N . SER A 1 82 ? -2.579 -6.060 -5.627 1.00 96.25 82 SER A N 1
ATOM 652 C CA . SER A 1 82 ? -1.236 -5.473 -5.639 1.00 96.25 82 SER A CA 1
ATOM 653 C C . SER A 1 82 ? -0.190 -6.483 -6.125 1.00 96.25 82 SER A C 1
ATOM 655 O O . SER A 1 82 ? 0.594 -6.172 -7.017 1.00 96.25 82 SER A O 1
ATOM 657 N N . MET A 1 83 ? -0.212 -7.717 -5.614 1.00 96.62 83 MET A N 1
ATOM 658 C CA . MET A 1 83 ? 0.673 -8.791 -6.078 1.00 96.62 83 MET A CA 1
ATOM 659 C C . MET A 1 83 ? 0.472 -9.093 -7.563 1.00 96.62 83 MET A C 1
ATOM 661 O O . MET A 1 83 ? 1.448 -9.234 -8.294 1.00 96.62 83 MET A O 1
ATOM 665 N N . PHE A 1 84 ? -0.777 -9.152 -8.027 1.00 97.44 84 PHE A N 1
ATOM 666 C CA . PHE A 1 84 ? -1.082 -9.370 -9.437 1.00 97.44 84 PHE A CA 1
ATOM 667 C C . PHE A 1 84 ? -0.487 -8.269 -10.326 1.00 97.44 84 PHE A C 1
ATOM 669 O O . PHE A 1 84 ? 0.205 -8.581 -11.293 1.00 97.44 84 PHE A O 1
ATOM 676 N N . ILE A 1 85 ? -0.670 -6.993 -9.968 1.00 96.00 85 ILE A N 1
ATOM 677 C CA . ILE A 1 85 ? -0.081 -5.861 -10.703 1.00 96.00 85 ILE A CA 1
ATOM 678 C C . ILE A 1 85 ? 1.453 -5.932 -10.668 1.00 96.00 85 ILE A C 1
ATOM 680 O O . ILE A 1 85 ? 2.096 -5.733 -11.696 1.00 96.00 85 ILE A O 1
ATOM 684 N N . GLY A 1 86 ? 2.046 -6.273 -9.519 1.00 93.75 86 GLY A N 1
ATOM 685 C CA . GLY A 1 86 ? 3.495 -6.440 -9.380 1.00 93.75 86 GLY A CA 1
ATOM 686 C C . GLY A 1 86 ? 4.060 -7.552 -10.269 1.00 93.75 86 GLY A C 1
ATOM 687 O O . GLY A 1 86 ? 5.086 -7.362 -10.917 1.00 93.75 86 GLY A O 1
ATOM 688 N N . VAL A 1 87 ? 3.364 -8.689 -10.377 1.00 96.56 87 VAL A N 1
ATOM 689 C CA . VAL A 1 87 ? 3.737 -9.778 -11.297 1.00 96.56 87 VAL A CA 1
ATOM 690 C C . VAL A 1 87 ? 3.637 -9.329 -12.753 1.00 96.56 87 VAL A C 1
ATOM 692 O O . VAL A 1 87 ? 4.518 -9.657 -13.546 1.00 96.56 87 VAL A O 1
ATOM 695 N N . LEU A 1 88 ? 2.597 -8.573 -13.119 1.00 96.25 88 LEU A N 1
ATOM 696 C CA . LEU A 1 88 ? 2.491 -8.006 -14.465 1.00 96.25 88 LEU A CA 1
ATOM 697 C C . LEU A 1 88 ? 3.644 -7.041 -14.754 1.00 96.25 88 LEU A C 1
ATOM 699 O O . LEU A 1 88 ? 4.229 -7.116 -15.829 1.00 96.25 88 LEU A O 1
ATOM 703 N N . ALA A 1 89 ? 4.008 -6.187 -13.792 1.00 93.38 89 ALA A N 1
ATOM 704 C CA . ALA A 1 89 ? 5.144 -5.280 -13.924 1.00 93.38 89 ALA A CA 1
ATOM 705 C C . ALA A 1 89 ? 6.452 -6.057 -14.133 1.00 93.38 89 ALA A C 1
ATOM 707 O O . ALA A 1 89 ? 7.204 -5.754 -15.051 1.00 93.38 89 ALA A O 1
ATOM 708 N N . GLY A 1 90 ? 6.692 -7.098 -13.330 1.00 91.38 90 GLY A N 1
ATOM 709 C CA . GLY A 1 90 ? 7.888 -7.937 -13.437 1.00 91.38 90 GLY A CA 1
ATOM 710 C C . GLY A 1 90 ? 7.984 -8.741 -14.737 1.00 91.38 90 GLY A C 1
ATOM 711 O O . GLY A 1 90 ? 9.082 -9.114 -15.123 1.00 91.38 90 GLY A O 1
ATOM 712 N N . LYS A 1 91 ? 6.859 -9.001 -15.416 1.00 93.62 91 LYS A N 1
ATOM 713 C CA . LYS A 1 91 ? 6.823 -9.644 -16.742 1.00 93.62 91 LYS A CA 1
ATOM 714 C C . LYS A 1 91 ? 6.899 -8.658 -17.912 1.00 93.62 91 LYS A C 1
ATOM 716 O O . LYS A 1 91 ? 7.036 -9.097 -19.049 1.00 93.62 91 LYS A O 1
ATOM 721 N N . ALA A 1 92 ? 6.711 -7.366 -17.655 1.00 89.44 92 ALA A N 1
ATOM 722 C CA . ALA A 1 92 ? 6.708 -6.321 -18.677 1.00 89.44 92 ALA A CA 1
ATOM 723 C C . ALA A 1 92 ? 8.101 -5.718 -18.938 1.00 89.44 92 ALA A C 1
ATOM 725 O O . ALA A 1 92 ? 8.227 -4.899 -19.852 1.00 89.44 92 ALA A O 1
ATOM 726 N N . GLY A 1 93 ? 9.096 -6.087 -18.124 1.00 77.19 93 GLY A N 1
ATOM 727 C CA . GLY A 1 93 ? 10.521 -5.793 -18.305 1.00 77.19 93 GLY A CA 1
ATOM 728 C C . GLY A 1 93 ? 11.272 -6.999 -18.834 1.00 77.19 93 GLY A C 1
ATOM 72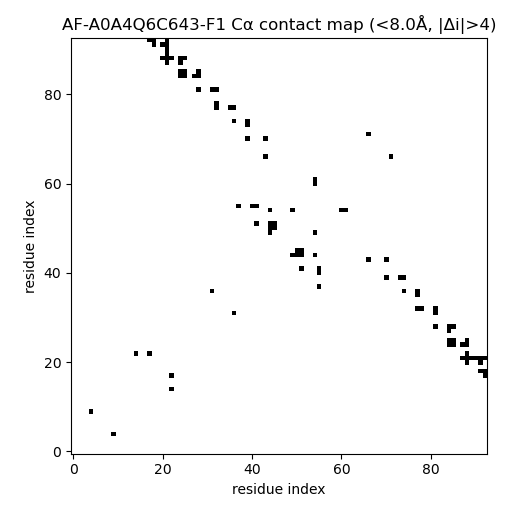9 O O . GLY A 1 93 ? 12.221 -6.782 -19.615 1.00 77.19 93 GLY A O 1
#